Protein AF-A0A7C7GTH9-F1 (afdb_monomer)

Sequence (115 aa):
MKVWVMQGSYEGELFSSVHLTQKGCAMACIADIMEFLDIDDEASMLDAIQDRQVYEAPVGEKDDIAKPIEWDQEKLKEMTSEQLWKIFAEWSEISWDRMADRSYNLDANPVEIQA

pLDDT: mean 87.48, std 15.06, range [47.72, 98.12]

Structure (mmCIF, N/CA/C/O backbone):
data_AF-A0A7C7GTH9-F1
#
_entry.id   AF-A0A7C7GTH9-F1
#
loop_
_atom_site.group_PDB
_atom_site.id
_atom_site.type_symbol
_atom_site.label_atom_id
_atom_site.label_alt_id
_atom_site.label_comp_id
_atom_site.label_asym_id
_atom_site.label_entity_id
_atom_site.label_seq_id
_atom_site.pdbx_PDB_ins_code
_atom_site.Cartn_x
_atom_site.Cartn_y
_atom_site.Cartn_z
_atom_site.occupancy
_atom_site.B_iso_or_equiv
_atom_site.auth_seq_id
_atom_site.auth_comp_id
_atom_site.auth_asym_id
_atom_site.auth_atom_id
_atom_site.pdbx_PDB_model_num
ATOM 1 N N . MET A 1 1 ? -18.501 -0.563 17.133 1.00 86.50 1 MET A N 1
ATOM 2 C CA . MET A 1 1 ? -17.148 0.044 17.005 1.00 86.50 1 MET A CA 1
ATOM 3 C C . MET A 1 1 ? -16.795 0.113 15.526 1.00 86.50 1 MET A C 1
ATOM 5 O O . MET A 1 1 ? -17.097 -0.849 14.836 1.00 86.50 1 MET A O 1
ATOM 9 N N . LYS A 1 2 ? -16.189 1.203 15.034 1.00 91.25 2 LYS A N 1
ATOM 10 C CA . LYS A 1 2 ? -15.713 1.286 13.642 1.00 91.25 2 LYS A CA 1
ATOM 11 C C . LYS A 1 2 ? -14.267 0.801 13.559 1.00 91.25 2 LYS A C 1
ATOM 13 O O . LYS A 1 2 ? -13.416 1.345 14.258 1.00 91.25 2 LYS A O 1
ATOM 18 N N . VAL A 1 3 ? -14.009 -0.175 12.700 1.00 95.38 3 VAL A N 1
ATOM 19 C CA . VAL A 1 3 ? -12.664 -0.626 12.319 1.00 95.38 3 VAL A CA 1
ATOM 20 C C . VAL A 1 3 ? -12.488 -0.475 10.813 1.00 95.38 3 VAL A C 1
ATOM 22 O O . VAL A 1 3 ? -13.451 -0.214 10.094 1.00 95.38 3 VAL A O 1
ATOM 25 N N . TRP A 1 4 ? -11.260 -0.618 10.340 1.00 97.50 4 TRP A N 1
ATOM 26 C CA . TRP A 1 4 ? -10.945 -0.661 8.921 1.00 97.50 4 TRP A CA 1
ATOM 27 C C . TRP A 1 4 ? -10.387 -2.031 8.586 1.00 97.50 4 TRP A C 1
ATOM 29 O O . TRP A 1 4 ? -9.516 -2.529 9.293 1.00 97.50 4 TRP A O 1
ATOM 39 N N . VAL A 1 5 ? -10.922 -2.649 7.545 1.00 97.00 5 VAL A N 1
ATOM 40 C CA . VAL A 1 5 ? -10.508 -3.974 7.097 1.00 97.00 5 VAL A CA 1
ATOM 41 C C . VAL A 1 5 ? -9.840 -3.807 5.751 1.00 97.00 5 VAL A C 1
ATOM 43 O O . VAL A 1 5 ? -10.465 -3.303 4.824 1.00 97.00 5 VAL A O 1
ATOM 46 N N . MET A 1 6 ? -8.585 -4.226 5.675 1.00 97.56 6 MET A N 1
ATOM 47 C CA . MET A 1 6 ? -7.862 -4.445 4.432 1.00 97.56 6 MET A CA 1
ATOM 48 C C . MET A 1 6 ? -8.000 -5.927 4.094 1.00 97.56 6 MET A C 1
ATOM 50 O O . MET A 1 6 ? -7.866 -6.787 4.969 1.00 97.56 6 MET A O 1
ATOM 54 N N . GLN A 1 7 ? -8.316 -6.231 2.849 1.00 96.94 7 GLN A N 1
ATOM 55 C CA . GLN A 1 7 ? -8.489 -7.586 2.353 1.00 96.94 7 GLN A CA 1
ATOM 56 C C . GLN A 1 7 ? -7.952 -7.671 0.935 1.00 96.94 7 GLN A C 1
ATOM 58 O O . GLN A 1 7 ? -7.985 -6.694 0.190 1.00 96.94 7 GLN A O 1
ATOM 63 N N . GLY A 1 8 ? -7.488 -8.846 0.555 1.00 95.81 8 GLY A N 1
ATOM 64 C CA . GLY A 1 8 ? -6.955 -9.033 -0.774 1.00 95.81 8 GLY A CA 1
ATOM 65 C C . GLY A 1 8 ? -6.714 -10.487 -1.106 1.00 95.81 8 GLY A C 1
ATOM 66 O O . GLY A 1 8 ? -7.026 -11.397 -0.329 1.00 95.81 8 GLY A O 1
ATOM 67 N N . SER A 1 9 ? -6.175 -10.684 -2.298 1.00 96.25 9 SER A N 1
ATOM 68 C CA . SER A 1 9 ? -5.746 -11.983 -2.786 1.00 96.25 9 SER A CA 1
ATOM 69 C C . SER A 1 9 ? -4.440 -11.849 -3.545 1.00 96.25 9 SER A C 1
ATOM 71 O O . SER A 1 9 ? -4.315 -10.910 -4.326 1.00 96.25 9 SER A O 1
ATOM 73 N N . TYR A 1 10 ? -3.538 -12.815 -3.414 1.00 95.06 10 TYR A N 1
ATOM 74 C CA . TYR A 1 10 ? -2.378 -12.949 -4.291 1.00 95.06 10 TYR A CA 1
ATOM 75 C C . TYR A 1 10 ? -2.219 -14.407 -4.716 1.00 95.06 10 TYR A C 1
ATOM 77 O O . TYR A 1 10 ? -2.260 -15.296 -3.872 1.00 95.06 10 TYR A O 1
ATOM 85 N N . GLU A 1 11 ? -2.137 -14.665 -6.024 1.00 91.62 11 GLU A N 1
ATOM 86 C CA . GLU A 1 11 ? -2.037 -16.024 -6.593 1.00 91.62 11 GLU A CA 1
ATOM 87 C C . GLU A 1 11 ? -3.101 -17.021 -6.066 1.00 91.62 11 GLU A C 1
ATOM 89 O O . GLU A 1 11 ? -2.893 -18.232 -6.007 1.00 91.62 11 GLU A O 1
ATOM 94 N N . GLY A 1 12 ? -4.284 -16.513 -5.700 1.00 88.69 12 GLY A N 1
ATOM 95 C CA . GLY A 1 12 ? -5.390 -17.307 -5.153 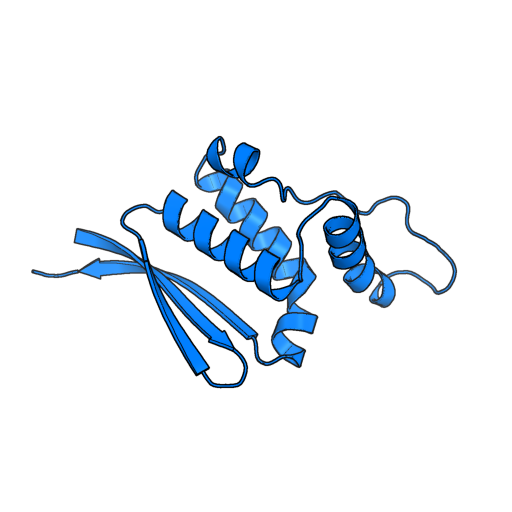1.00 88.69 12 GLY A CA 1
ATOM 96 C C . GLY A 1 12 ? -5.366 -17.502 -3.632 1.00 88.69 12 GLY A C 1
ATOM 97 O O . GLY A 1 12 ? -6.331 -18.039 -3.084 1.00 88.69 12 GLY A O 1
ATOM 98 N N . GLU A 1 13 ? -4.332 -17.032 -2.935 1.00 94.56 13 GLU A N 1
ATOM 99 C CA . GLU A 1 13 ? -4.296 -16.986 -1.474 1.00 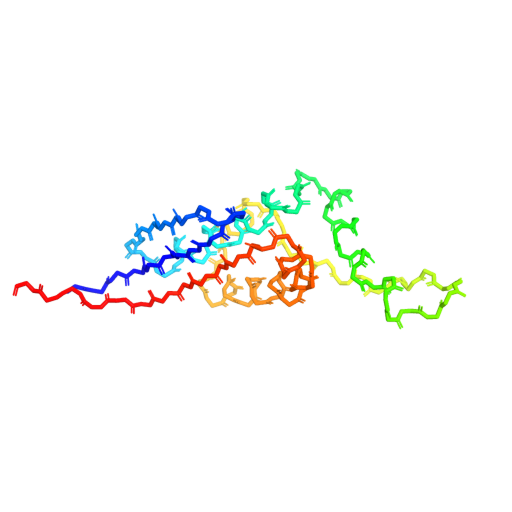94.56 13 GLU A CA 1
ATOM 100 C C . GLU A 1 13 ? -4.973 -15.715 -0.961 1.00 94.56 13 GLU A C 1
ATOM 102 O O . GLU A 1 13 ? -4.646 -14.607 -1.380 1.00 94.56 13 GLU A O 1
ATOM 107 N N . LEU A 1 14 ? -5.942 -15.877 -0.058 1.00 96.12 14 LEU A N 1
ATOM 108 C CA . LEU A 1 14 ? -6.666 -14.765 0.555 1.00 96.12 14 LEU A CA 1
ATOM 109 C C . LEU A 1 14 ? -5.932 -14.265 1.798 1.00 96.12 14 LEU A C 1
ATOM 111 O O . LEU A 1 14 ? -5.525 -15.062 2.645 1.00 96.12 14 LEU A O 1
ATOM 115 N N . PHE A 1 15 ? -5.879 -12.947 1.964 1.00 95.50 15 PHE A N 1
ATOM 116 C CA . PHE A 1 15 ? -5.372 -12.309 3.174 1.00 95.50 15 PHE A CA 1
ATOM 117 C C . PHE A 1 15 ? -6.318 -11.214 3.666 1.00 95.50 15 PHE A C 1
ATOM 119 O O . PHE A 1 15 ? -7.113 -10.644 2.917 1.00 95.50 15 PHE A O 1
ATOM 126 N N . SER A 1 16 ? -6.243 -10.922 4.963 1.00 96.38 16 SER A N 1
ATOM 127 C CA . SER A 1 16 ? -6.968 -9.809 5.567 1.00 96.38 16 SER A CA 1
ATOM 128 C C . SER A 1 16 ? -6.263 -9.311 6.823 1.00 96.38 16 SER A C 1
ATOM 130 O O . SER A 1 16 ? -5.679 -10.091 7.576 1.00 96.38 16 SER A O 1
ATOM 132 N N . SER A 1 17 ? -6.341 -8.005 7.064 1.00 96.56 17 SER A N 1
ATOM 133 C CA . SER A 1 17 ? -5.874 -7.358 8.286 1.00 96.56 17 SER A CA 1
ATOM 134 C C . SER A 1 17 ? -6.891 -6.331 8.790 1.00 96.56 17 SER A C 1
ATOM 136 O O . SER A 1 17 ? -7.651 -5.732 8.025 1.00 96.56 17 SER A O 1
ATOM 138 N N . VAL A 1 18 ? -6.924 -6.140 10.113 1.00 96.88 18 VAL A N 1
ATOM 139 C CA . VAL A 1 18 ? -7.848 -5.219 10.787 1.00 96.88 18 VAL A CA 1
ATOM 140 C C . VAL A 1 18 ? -7.060 -4.089 11.431 1.00 96.88 18 VAL A C 1
ATOM 142 O O . VAL A 1 18 ? -6.165 -4.311 12.244 1.00 96.88 18 VAL A O 1
ATOM 145 N N . HIS A 1 19 ? -7.455 -2.863 11.112 1.00 96.81 19 HIS A N 1
ATOM 146 C CA . HIS A 1 19 ? -6.815 -1.632 11.544 1.00 96.81 19 HIS A CA 1
ATOM 147 C C . HIS A 1 19 ? -7.777 -0.804 12.391 1.00 96.81 19 HIS A C 1
ATOM 149 O O . HIS A 1 19 ? -8.922 -0.543 12.015 1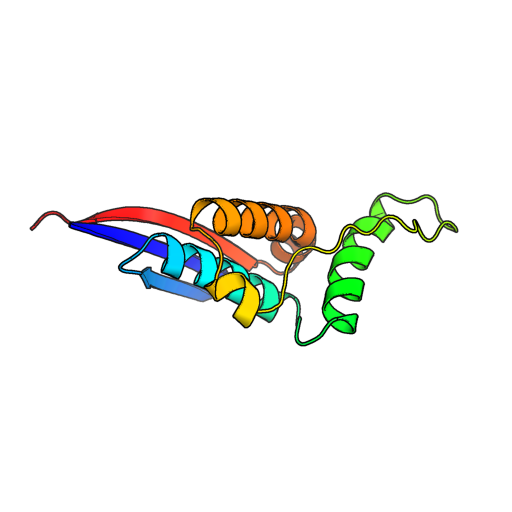.00 96.81 19 HIS A O 1
ATOM 155 N N . LEU A 1 20 ? -7.299 -0.330 13.542 1.00 95.88 20 LEU A N 1
ATOM 156 C CA . LEU A 1 20 ? -8.096 0.505 14.450 1.00 95.88 20 LEU A CA 1
ATOM 157 C C . LEU A 1 20 ? -8.273 1.943 13.945 1.00 95.88 20 LEU A C 1
ATOM 159 O O . LEU A 1 20 ? -9.120 2.678 14.448 1.00 95.88 20 LEU A O 1
ATOM 163 N N . THR A 1 21 ? -7.473 2.368 12.965 1.00 96.06 21 THR A N 1
ATOM 164 C CA . THR A 1 21 ? -7.510 3.729 12.425 1.00 96.06 21 THR A CA 1
ATOM 165 C C . THR A 1 21 ? -7.534 3.713 10.903 1.00 96.06 21 THR A C 1
ATOM 167 O O 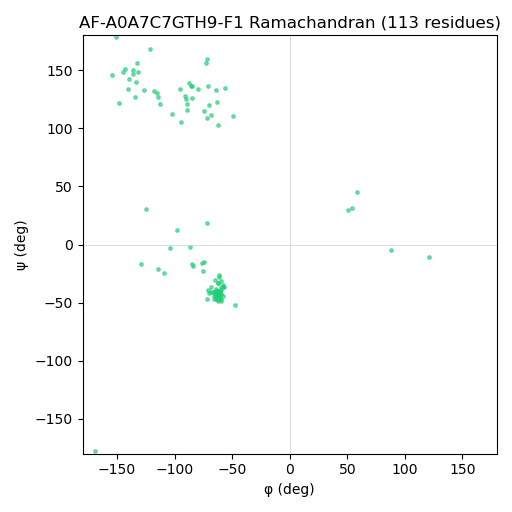. THR A 1 21 ? -6.929 2.850 10.269 1.00 96.06 21 THR A O 1
ATOM 170 N N . GLN A 1 22 ? -8.194 4.715 10.317 1.00 96.25 22 GLN A N 1
ATOM 171 C CA . GLN A 1 22 ? -8.220 4.912 8.866 1.00 96.25 22 GLN A CA 1
ATOM 172 C C . GLN A 1 22 ? -6.810 5.120 8.299 1.00 96.25 22 GLN A C 1
ATOM 174 O O . GLN A 1 22 ? -6.480 4.595 7.241 1.00 96.25 22 GLN A O 1
ATOM 179 N N . LYS A 1 23 ? -5.977 5.865 9.034 1.00 96.88 23 LYS A N 1
ATOM 180 C CA . LYS A 1 23 ? -4.583 6.125 8.679 1.00 96.88 23 LYS A CA 1
ATOM 181 C C . LYS A 1 23 ? -3.754 4.841 8.652 1.00 96.88 23 LYS A C 1
ATOM 183 O O . LYS A 1 23 ? -3.044 4.621 7.681 1.00 96.88 23 LYS A O 1
ATOM 188 N N . GLY A 1 24 ? -3.874 3.995 9.678 1.00 96.75 24 GLY A N 1
ATOM 189 C CA . GLY A 1 24 ? -3.172 2.709 9.723 1.00 96.75 24 GLY A CA 1
ATOM 190 C C . GLY A 1 24 ? -3.556 1.802 8.554 1.00 96.75 24 GLY A C 1
ATOM 191 O O . GLY A 1 24 ? -2.677 1.247 7.909 1.00 96.75 24 GLY A O 1
ATOM 192 N N . CYS A 1 25 ? -4.849 1.751 8.217 1.00 97.88 25 CYS A N 1
ATOM 193 C CA . CYS A 1 25 ? -5.325 0.995 7.060 1.00 97.88 25 CYS A CA 1
ATOM 194 C C . CYS A 1 25 ? -4.742 1.518 5.742 1.00 97.88 25 CYS A C 1
ATOM 196 O O . CYS A 1 25 ? -4.232 0.730 4.958 1.00 97.88 25 CYS A O 1
ATOM 198 N N . ALA A 1 26 ? -4.781 2.836 5.511 1.00 98.00 26 ALA A N 1
ATOM 199 C CA . ALA A 1 26 ? -4.241 3.431 4.288 1.00 98.00 26 ALA A CA 1
ATOM 200 C C . ALA A 1 26 ? -2.735 3.164 4.141 1.00 98.00 26 ALA A C 1
ATOM 202 O O . ALA A 1 26 ? -2.281 2.802 3.063 1.00 98.00 26 ALA A O 1
ATOM 203 N N . MET A 1 27 ? -1.971 3.288 5.232 1.00 97.44 27 MET A N 1
ATOM 204 C CA . MET A 1 27 ? -0.541 2.969 5.230 1.00 97.44 27 MET A CA 1
ATOM 205 C C . MET A 1 27 ? -0.274 1.502 4.900 1.00 97.44 27 MET A C 1
ATOM 207 O O . MET A 1 27 ? 0.605 1.225 4.095 1.00 97.44 27 MET A O 1
ATOM 211 N N . ALA A 1 28 ? -1.034 0.579 5.497 1.00 97.25 28 ALA A N 1
ATOM 212 C CA . ALA A 1 28 ? -0.894 -0.842 5.205 1.00 97.25 28 ALA A CA 1
ATOM 213 C C . ALA A 1 28 ? -1.191 -1.142 3.732 1.00 97.25 28 ALA A C 1
ATOM 215 O O . ALA A 1 28 ? -0.444 -1.881 3.111 1.00 97.25 28 ALA A O 1
ATOM 216 N N . CYS A 1 29 ? -2.211 -0.499 3.156 1.00 97.88 29 CYS A N 1
ATOM 217 C CA . CYS A 1 29 ? -2.528 -0.667 1.741 1.00 97.88 29 CYS A CA 1
ATOM 218 C C . CYS A 1 29 ? -1.399 -0.164 0.831 1.00 97.88 29 CYS A C 1
ATOM 220 O O . CYS A 1 29 ? -1.037 -0.837 -0.122 1.00 97.88 29 CYS A O 1
ATOM 222 N N . ILE A 1 30 ? -0.822 1.006 1.130 1.00 97.44 30 ILE A N 1
ATOM 223 C CA . ILE A 1 30 ? 0.303 1.556 0.359 1.00 97.44 30 ILE A CA 1
ATOM 224 C C . ILE A 1 30 ? 1.530 0.640 0.460 1.00 97.44 30 ILE A C 1
ATOM 226 O O . ILE A 1 30 ? 2.168 0.368 -0.552 1.00 97.44 30 ILE A O 1
ATOM 230 N N . ALA A 1 31 ? 1.845 0.160 1.665 1.00 96.44 31 ALA A N 1
ATOM 231 C CA . ALA A 1 31 ? 2.976 -0.733 1.894 1.00 96.44 31 ALA A CA 1
ATOM 232 C C . ALA A 1 31 ? 2.828 -2.062 1.136 1.00 96.44 31 ALA A C 1
ATOM 234 O O . ALA A 1 31 ? 3.793 -2.507 0.530 1.00 96.44 31 ALA A O 1
ATOM 235 N N . ASP A 1 32 ? 1.626 -2.644 1.106 1.00 96.44 32 ASP A N 1
ATOM 236 C CA . ASP A 1 32 ? 1.357 -3.900 0.389 1.00 96.44 32 ASP A CA 1
ATOM 237 C C . ASP A 1 32 ? 1.565 -3.742 -1.127 1.00 96.44 32 ASP A C 1
ATOM 239 O O . ASP A 1 32 ? 2.170 -4.596 -1.768 1.00 96.44 32 ASP A O 1
ATOM 243 N N . ILE A 1 33 ? 1.144 -2.603 -1.700 1.00 95.62 33 ILE A N 1
ATOM 244 C CA . ILE A 1 33 ? 1.414 -2.290 -3.111 1.00 95.62 33 ILE A CA 1
ATOM 245 C C . ILE A 1 33 ? 2.919 -2.133 -3.363 1.00 95.62 33 ILE A C 1
ATOM 247 O O . ILE A 1 33 ? 3.423 -2.633 -4.365 1.00 95.62 33 ILE A O 1
ATOM 251 N N . MET A 1 34 ? 3.643 -1.440 -2.480 1.00 95.31 34 MET A N 1
ATOM 252 C CA . MET A 1 34 ? 5.093 -1.261 -2.624 1.00 95.31 34 MET A CA 1
ATOM 253 C C . MET A 1 34 ? 5.842 -2.587 -2.544 1.00 95.31 34 MET A C 1
ATOM 255 O O . MET A 1 34 ? 6.735 -2.813 -3.352 1.00 95.31 34 MET A O 1
ATOM 259 N N . GLU A 1 35 ? 5.441 -3.472 -1.632 1.00 94.88 35 GLU A N 1
ATOM 260 C CA . GLU A 1 35 ? 5.990 -4.823 -1.523 1.00 94.88 35 GLU A CA 1
ATOM 261 C C . GLU A 1 35 ? 5.696 -5.642 -2.787 1.00 94.88 35 GLU A C 1
ATOM 263 O O . GLU A 1 35 ? 6.599 -6.260 -3.346 1.00 94.88 35 GLU A O 1
ATOM 268 N N . PHE A 1 36 ? 4.466 -5.585 -3.309 1.00 94.62 36 PHE A N 1
ATOM 269 C CA . PHE A 1 36 ? 4.107 -6.247 -4.568 1.00 94.62 36 PHE A CA 1
ATOM 270 C C . PHE A 1 36 ? 4.940 -5.750 -5.764 1.00 94.62 36 PHE A C 1
ATOM 272 O O . PHE A 1 36 ? 5.277 -6.531 -6.659 1.00 94.62 36 PHE A O 1
ATOM 279 N N . LEU A 1 37 ? 5.255 -4.453 -5.795 1.00 93.19 37 LEU A N 1
ATOM 280 C CA . LEU A 1 37 ? 6.041 -3.817 -6.852 1.00 93.19 37 LEU A CA 1
ATOM 281 C C . LEU A 1 37 ? 7.560 -3.883 -6.624 1.00 93.19 37 LEU A C 1
ATOM 283 O O . LEU A 1 37 ? 8.286 -3.429 -7.506 1.00 93.19 37 LEU A O 1
ATOM 287 N N . ASP A 1 38 ? 8.021 -4.445 -5.502 1.00 93.88 38 ASP A N 1
ATOM 288 C CA . ASP A 1 38 ? 9.438 -4.524 -5.113 1.00 93.88 38 ASP A CA 1
ATOM 289 C C . ASP A 1 38 ? 10.104 -3.132 -5.000 1.00 93.88 38 ASP A C 1
ATOM 291 O O . ASP A 1 38 ? 11.184 -2.879 -5.535 1.00 93.88 38 ASP A O 1
ATOM 295 N N . ILE A 1 39 ? 9.412 -2.183 -4.352 1.00 94.12 39 ILE A N 1
ATOM 296 C CA . ILE A 1 39 ? 9.873 -0.796 -4.174 1.00 94.12 39 ILE A CA 1
ATOM 297 C C . ILE A 1 39 ? 10.589 -0.637 -2.832 1.00 94.12 39 ILE A C 1
ATOM 299 O O . ILE A 1 39 ? 9.950 -0.503 -1.788 1.00 94.12 39 ILE A O 1
ATOM 303 N N . ASP A 1 40 ? 11.915 -0.543 -2.893 1.00 91.75 40 ASP A N 1
ATOM 304 C CA . ASP A 1 40 ? 12.794 -0.370 -1.728 1.00 91.75 40 ASP A CA 1
ATOM 305 C C . ASP A 1 40 ? 13.531 0.979 -1.714 1.00 91.75 40 ASP A C 1
ATOM 307 O O . ASP A 1 40 ? 14.013 1.437 -0.673 1.00 91.75 40 ASP A O 1
ATOM 311 N N . ASP A 1 41 ? 13.655 1.620 -2.873 1.00 91.62 41 ASP A N 1
ATOM 312 C CA . ASP A 1 41 ? 14.435 2.835 -3.065 1.00 91.62 41 ASP A CA 1
ATOM 313 C C . ASP A 1 41 ? 13.881 3.724 -4.192 1.00 91.62 41 ASP A C 1
ATOM 315 O O . ASP A 1 41 ? 12.896 3.418 -4.865 1.00 91.62 41 ASP A O 1
ATOM 319 N N . GLU A 1 42 ? 14.530 4.867 -4.412 1.00 89.94 42 GLU A N 1
ATOM 320 C CA . GLU A 1 42 ? 14.124 5.805 -5.460 1.00 89.94 42 GLU A CA 1
ATOM 321 C C . GLU A 1 42 ? 14.227 5.186 -6.863 1.00 89.94 42 GLU A C 1
ATOM 323 O O . GLU A 1 42 ? 13.420 5.506 -7.732 1.00 89.94 42 GLU A O 1
ATOM 328 N N . ALA A 1 43 ? 15.194 4.294 -7.097 1.00 89.62 43 ALA A N 1
ATOM 329 C CA . ALA A 1 43 ? 15.411 3.695 -8.409 1.00 89.62 43 ALA A CA 1
ATOM 330 C C . ALA A 1 43 ? 14.305 2.688 -8.760 1.00 89.62 43 ALA A C 1
ATOM 332 O O . ALA A 1 43 ? 13.746 2.759 -9.853 1.00 89.62 43 ALA A O 1
ATOM 333 N N . SER A 1 44 ? 13.962 1.801 -7.826 1.00 91.12 44 SER A N 1
ATOM 334 C CA . SER A 1 44 ? 12.850 0.846 -7.940 1.00 91.12 44 SER A CA 1
ATOM 335 C C . SER A 1 44 ? 11.495 1.552 -8.028 1.00 91.12 44 SER A C 1
ATOM 337 O O . SER A 1 44 ? 10.662 1.178 -8.852 1.00 91.12 44 SER A O 1
ATOM 339 N N . MET A 1 45 ? 11.294 2.645 -7.281 1.00 90.69 45 MET A N 1
ATOM 340 C CA . MET A 1 45 ? 10.107 3.494 -7.428 1.00 90.69 45 MET A CA 1
ATOM 341 C C . MET A 1 45 ? 9.994 4.081 -8.841 1.00 90.69 45 MET A C 1
ATOM 343 O O . MET A 1 45 ? 8.931 4.003 -9.461 1.00 90.69 45 MET A O 1
ATOM 347 N N . LEU A 1 46 ? 11.079 4.658 -9.368 1.00 87.81 46 LEU A N 1
ATOM 348 C CA . LEU A 1 46 ? 11.080 5.237 -10.712 1.00 87.81 46 LEU A CA 1
ATOM 349 C C . LEU A 1 46 ? 10.827 4.175 -11.786 1.00 87.81 46 LEU A C 1
ATOM 351 O O . LEU A 1 46 ? 10.084 4.450 -12.726 1.00 87.81 46 LEU A O 1
ATOM 355 N N . ASP A 1 47 ? 11.400 2.980 -11.637 1.00 86.06 47 ASP A N 1
ATOM 356 C CA . ASP A 1 47 ? 11.157 1.846 -12.535 1.00 86.06 47 ASP A CA 1
ATOM 357 C C . ASP A 1 47 ? 9.678 1.427 -12.522 1.00 86.06 47 ASP A C 1
ATOM 359 O O . ASP A 1 47 ? 9.054 1.309 -13.579 1.00 86.06 47 ASP A O 1
ATOM 363 N N . ALA A 1 48 ? 9.073 1.319 -11.334 1.00 87.19 48 ALA A N 1
ATOM 364 C CA . ALA A 1 48 ? 7.660 0.985 -11.179 1.00 87.19 48 ALA A CA 1
ATOM 365 C C . ALA A 1 48 ? 6.724 2.016 -11.838 1.00 87.19 48 ALA A C 1
ATOM 367 O O . ALA A 1 48 ? 5.736 1.633 -12.467 1.00 87.19 48 ALA A O 1
ATOM 368 N N . ILE A 1 49 ? 7.032 3.315 -11.736 1.00 84.38 49 ILE A N 1
ATOM 369 C CA . ILE A 1 49 ? 6.254 4.373 -12.405 1.00 84.38 49 ILE A CA 1
ATOM 370 C C . ILE A 1 49 ? 6.460 4.335 -13.926 1.00 84.38 49 ILE A C 1
ATOM 372 O O . ILE A 1 49 ? 5.503 4.504 -14.686 1.00 84.38 49 ILE A O 1
ATOM 376 N N . GLN A 1 50 ? 7.697 4.119 -14.382 1.00 77.62 50 GLN A N 1
ATOM 377 C CA . GLN A 1 50 ? 8.035 4.120 -15.805 1.00 77.62 50 GLN A CA 1
ATOM 378 C C . GLN A 1 50 ? 7.430 2.935 -16.554 1.00 77.62 50 GLN A C 1
ATOM 380 O O . GLN A 1 50 ? 6.989 3.118 -17.687 1.00 77.62 50 GLN A O 1
ATOM 385 N N . ASP A 1 51 ? 7.349 1.753 -15.940 1.00 71.50 51 ASP A N 1
ATOM 386 C CA . ASP A 1 51 ? 6.789 0.566 -16.594 1.00 71.50 51 ASP A CA 1
ATOM 387 C C . ASP A 1 51 ? 5.342 0.766 -17.070 1.00 71.50 51 ASP A C 1
ATOM 389 O O . ASP A 1 51 ? 4.977 0.314 -18.155 1.00 71.50 51 ASP A O 1
ATOM 393 N N . ARG A 1 52 ? 4.535 1.538 -16.328 1.00 64.38 52 ARG A N 1
ATOM 394 C CA . ARG A 1 52 ? 3.183 1.922 -16.762 1.00 64.38 52 ARG A CA 1
ATOM 395 C C . ARG A 1 52 ? 3.206 2.815 -18.008 1.00 64.38 52 ARG A C 1
ATOM 397 O O . ARG A 1 52 ? 2.384 2.669 -18.908 1.00 64.38 52 ARG A O 1
ATOM 404 N N . GLN A 1 53 ? 4.152 3.751 -18.071 1.00 54.06 53 GLN A N 1
ATOM 405 C CA . GLN A 1 53 ? 4.219 4.757 -19.135 1.00 54.06 53 GLN A CA 1
ATOM 406 C C . GLN A 1 53 ? 4.753 4.207 -20.465 1.00 54.06 53 GLN A C 1
ATOM 408 O O . GLN A 1 53 ? 4.522 4.822 -21.506 1.00 54.06 53 GLN A O 1
ATOM 413 N N . VAL A 1 54 ? 5.386 3.025 -20.473 1.00 50.91 54 VAL A N 1
ATOM 414 C CA . VAL A 1 54 ? 5.800 2.332 -21.711 1.00 50.91 54 VAL A CA 1
ATOM 415 C C . VAL A 1 54 ? 4.597 1.978 -22.599 1.00 50.91 54 VAL A C 1
ATOM 417 O O . VAL A 1 54 ? 4.742 1.903 -23.819 1.00 50.91 54 VAL A O 1
ATOM 420 N N . TYR A 1 55 ? 3.403 1.812 -22.021 1.00 49.44 55 TYR A N 1
ATOM 421 C CA . TYR A 1 55 ? 2.184 1.520 -22.780 1.00 49.44 55 TYR A CA 1
ATOM 422 C C . TYR A 1 55 ? 1.472 2.767 -23.333 1.00 49.44 55 TYR A C 1
ATOM 424 O O . TYR A 1 55 ? 0.663 2.632 -24.253 1.00 49.44 55 TYR A O 1
ATOM 432 N N . GLU A 1 56 ? 1.781 3.972 -22.836 1.00 50.06 56 GLU A N 1
ATOM 433 C CA . GLU A 1 56 ? 1.124 5.225 -23.251 1.00 50.06 56 GLU A CA 1
ATOM 434 C C . GLU A 1 56 ? 2.026 6.160 -24.080 1.00 50.06 56 GLU A C 1
ATOM 436 O O . GLU A 1 56 ? 1.515 6.941 -24.888 1.00 50.06 56 GLU A O 1
ATOM 441 N N . ALA A 1 57 ? 3.354 6.072 -23.946 1.00 49.31 57 ALA A N 1
ATOM 442 C CA . ALA A 1 57 ? 4.289 6.905 -24.699 1.00 49.31 57 ALA A CA 1
ATOM 443 C C . ALA A 1 57 ? 4.614 6.312 -26.092 1.00 49.31 57 ALA A C 1
ATOM 445 O O . ALA A 1 57 ? 4.880 5.112 -26.218 1.00 49.31 57 ALA A O 1
ATOM 446 N N . PRO A 1 58 ? 4.654 7.124 -27.168 1.00 51.50 58 PRO A N 1
ATOM 447 C CA . PRO A 1 58 ? 5.165 6.686 -28.463 1.00 51.50 58 PRO A CA 1
ATOM 448 C C . PRO A 1 58 ? 6.598 6.149 -28.340 1.00 51.50 58 PRO A C 1
ATOM 450 O O . PRO A 1 58 ? 7.461 6.775 -27.723 1.00 51.50 58 PRO A O 1
ATOM 453 N N . VAL A 1 59 ? 6.868 5.002 -28.972 1.00 49.09 59 VAL A N 1
ATOM 454 C CA . VAL A 1 59 ? 8.191 4.354 -28.984 1.00 49.09 59 VAL A CA 1
ATOM 455 C C . VAL A 1 59 ? 9.282 5.365 -29.365 1.00 49.09 59 VAL A C 1
ATOM 457 O O . VAL A 1 59 ? 9.368 5.778 -30.521 1.00 49.09 59 VAL A O 1
ATOM 460 N N . GLY A 1 60 ? 10.136 5.728 -28.404 1.00 51.19 60 GLY A N 1
ATOM 461 C CA . GLY A 1 60 ? 11.296 6.602 -28.618 1.00 51.19 60 GLY A CA 1
ATOM 462 C C . GLY A 1 60 ? 11.328 7.886 -27.785 1.00 51.19 60 GLY A C 1
ATOM 463 O O . GLY A 1 60 ? 12.385 8.513 -27.733 1.00 51.19 60 GLY A O 1
ATOM 464 N N . GLU A 1 61 ? 10.245 8.251 -27.098 1.00 49.44 61 GLU A N 1
ATOM 465 C CA . GLU A 1 61 ? 10.246 9.352 -26.128 1.00 49.44 61 GLU A CA 1
ATOM 466 C C . GLU A 1 61 ? 10.293 8.785 -24.703 1.00 49.44 61 GLU A C 1
ATOM 468 O O . GLU A 1 61 ? 9.357 8.137 -24.242 1.00 49.44 61 GLU A O 1
ATOM 473 N N . LYS A 1 62 ? 11.413 9.001 -23.997 1.00 48.88 62 LYS A N 1
ATOM 474 C CA . LYS A 1 62 ? 11.390 8.976 -22.532 1.00 48.88 62 LYS A CA 1
ATOM 475 C C . LYS A 1 62 ? 10.653 10.238 -22.119 1.00 48.88 62 LYS A C 1
ATOM 477 O O . LYS A 1 62 ? 11.169 11.329 -22.338 1.00 48.88 62 LYS A O 1
ATOM 482 N N . ASP A 1 63 ? 9.443 10.085 -21.610 1.00 48.78 63 ASP A N 1
ATOM 483 C CA . ASP A 1 63 ? 8.674 11.223 -21.136 1.00 48.78 63 ASP A CA 1
ATOM 484 C C . ASP A 1 63 ? 9.270 11.682 -19.795 1.00 48.78 63 ASP A C 1
ATOM 486 O O . ASP A 1 63 ? 9.268 10.950 -18.805 1.00 48.78 63 ASP A O 1
ATOM 490 N N . ASP A 1 64 ? 9.831 12.891 -19.765 1.00 47.72 64 ASP A N 1
ATOM 491 C CA . ASP A 1 64 ? 10.514 13.488 -18.606 1.00 47.72 64 ASP A CA 1
ATOM 492 C C . ASP A 1 64 ? 9.528 13.902 -17.478 1.00 47.72 64 ASP A C 1
ATOM 494 O O . ASP A 1 64 ? 9.848 14.726 -16.618 1.00 47.72 64 ASP A O 1
ATOM 498 N N . ILE A 1 65 ? 8.299 13.365 -17.481 1.00 50.50 65 ILE A N 1
ATOM 499 C CA . ILE A 1 65 ? 7.163 13.790 -16.644 1.00 50.50 65 ILE A CA 1
ATOM 500 C C . ILE A 1 65 ? 6.581 12.613 -15.836 1.00 50.50 65 ILE A C 1
ATOM 502 O O . ILE A 1 65 ? 5.393 12.588 -15.506 1.00 50.50 65 ILE A O 1
ATOM 506 N N . ALA A 1 66 ? 7.398 11.626 -15.464 1.00 58.25 66 ALA A N 1
ATOM 507 C CA . ALA A 1 66 ? 7.030 10.701 -14.394 1.00 58.25 66 ALA A CA 1
ATOM 508 C C . ALA A 1 66 ? 6.870 11.513 -13.095 1.00 58.25 66 ALA A C 1
ATOM 510 O O . ALA A 1 66 ? 7.852 11.954 -12.494 1.00 58.25 66 ALA A O 1
ATOM 511 N N . LYS A 1 67 ? 5.626 11.791 -12.683 1.00 66.69 67 LYS A N 1
ATOM 512 C CA . LYS A 1 67 ? 5.381 12.463 -11.403 1.00 66.69 67 LYS A CA 1
ATOM 513 C C . LYS A 1 67 ? 5.731 11.481 -10.287 1.00 66.69 67 LYS A C 1
ATOM 515 O O . LYS A 1 67 ? 5.102 10.427 -10.236 1.00 66.69 67 LYS A O 1
ATOM 520 N N . PRO A 1 68 ? 6.685 11.809 -9.400 1.00 79.75 68 PRO A N 1
ATOM 521 C CA . PRO A 1 68 ? 7.010 10.931 -8.291 1.00 79.75 68 PRO A CA 1
ATOM 522 C C . PRO A 1 68 ? 5.789 10.811 -7.379 1.00 79.75 68 PRO A C 1
ATOM 524 O O . PRO A 1 68 ? 5.269 11.819 -6.892 1.00 79.75 68 PRO A O 1
ATOM 527 N N . ILE A 1 69 ? 5.335 9.577 -7.172 1.00 90.94 69 ILE A N 1
ATOM 528 C CA . ILE A 1 69 ? 4.372 9.242 -6.126 1.00 90.94 69 ILE A CA 1
ATOM 529 C C . ILE A 1 69 ? 5.186 8.997 -4.855 1.00 90.94 69 ILE A C 1
ATOM 531 O O . ILE A 1 69 ? 6.252 8.380 -4.901 1.00 90.94 69 ILE A O 1
ATOM 535 N N . GLU A 1 70 ? 4.727 9.525 -3.721 1.00 95.12 70 GLU A N 1
ATOM 536 C CA . GLU A 1 70 ? 5.468 9.368 -2.471 1.00 95.12 70 GLU A CA 1
ATOM 537 C C . GLU A 1 70 ? 5.542 7.891 -2.061 1.00 95.12 70 GLU A C 1
ATOM 539 O O . GLU A 1 70 ? 4.537 7.171 -2.062 1.00 95.12 70 GLU A O 1
ATOM 544 N N . TRP A 1 71 ? 6.752 7.470 -1.697 1.00 94.19 71 TRP A N 1
ATOM 545 C CA . TRP A 1 71 ? 7.091 6.095 -1.337 1.00 94.19 71 TRP A CA 1
ATOM 546 C C . TRP A 1 71 ? 7.841 5.984 -0.010 1.00 94.19 71 TRP A C 1
ATOM 548 O O . TRP A 1 71 ? 7.868 4.920 0.606 1.00 94.19 71 TRP A O 1
ATOM 558 N N . ASP A 1 72 ? 8.398 7.094 0.475 1.00 94.50 72 ASP A N 1
ATOM 559 C CA . ASP A 1 72 ? 9.137 7.139 1.727 1.00 94.50 72 ASP A CA 1
ATOM 560 C C . ASP A 1 72 ? 8.189 6.918 2.915 1.00 94.50 72 ASP A C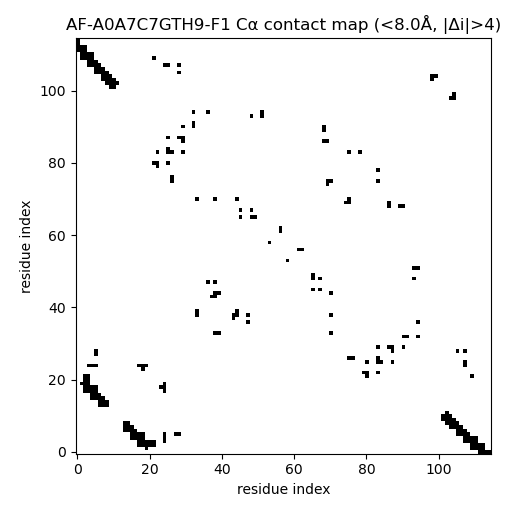 1
ATOM 562 O O . ASP A 1 72 ? 7.353 7.762 3.260 1.00 94.50 72 ASP A O 1
ATOM 566 N N . GLN A 1 73 ? 8.350 5.772 3.576 1.00 91.31 73 GLN A N 1
ATOM 567 C CA . GLN A 1 73 ? 7.530 5.360 4.713 1.00 91.31 73 GLN A CA 1
ATOM 568 C C . GLN A 1 73 ? 7.588 6.343 5.889 1.00 91.31 73 GLN A C 1
ATOM 570 O O . GLN A 1 73 ? 6.592 6.496 6.602 1.00 91.31 73 GLN A O 1
ATOM 575 N N . GLU A 1 74 ? 8.709 7.034 6.106 1.00 94.88 74 GLU A N 1
ATOM 576 C CA . GLU A 1 74 ? 8.808 8.036 7.169 1.00 94.88 74 GLU A CA 1
ATOM 577 C C . GLU A 1 74 ? 7.986 9.278 6.828 1.00 94.88 74 GLU A C 1
ATOM 579 O O . GLU A 1 74 ? 7.256 9.785 7.681 1.00 94.88 74 GLU A O 1
ATOM 584 N N . LYS A 1 75 ? 7.980 9.714 5.565 1.00 95.88 75 LYS A N 1
ATOM 585 C CA . LYS A 1 75 ? 7.114 10.824 5.142 1.00 95.88 75 LYS A CA 1
ATOM 586 C C . LYS A 1 75 ? 5.639 10.444 5.165 1.00 95.88 75 LYS A C 1
ATOM 588 O O . LYS A 1 75 ? 4.813 11.230 5.630 1.00 95.88 75 LYS A O 1
ATOM 593 N N . LEU A 1 76 ? 5.286 9.232 4.729 1.00 96.56 76 LEU A N 1
ATOM 594 C CA . LEU A 1 76 ? 3.905 8.733 4.779 1.00 96.56 76 LEU A CA 1
ATOM 595 C C . LEU A 1 76 ? 3.358 8.732 6.219 1.00 96.56 76 LEU A C 1
ATOM 597 O O . LEU A 1 76 ? 2.201 9.098 6.453 1.00 96.56 76 LEU A O 1
ATOM 601 N N . LYS A 1 77 ? 4.194 8.416 7.219 1.00 96.00 77 LYS A N 1
ATOM 602 C CA . LYS A 1 77 ? 3.814 8.502 8.641 1.00 96.00 77 LYS A CA 1
ATOM 603 C C . LYS A 1 77 ? 3.443 9.912 9.084 1.00 96.00 77 LYS A C 1
ATOM 605 O O . LYS A 1 77 ? 2.633 10.044 10.002 1.00 96.00 77 LYS A O 1
ATOM 610 N N . GLU A 1 78 ? 3.977 10.957 8.468 1.00 97.44 78 GLU A N 1
ATOM 611 C CA . GLU A 1 78 ? 3.675 12.348 8.827 1.00 97.44 78 GLU A CA 1
ATOM 612 C C . GLU A 1 78 ? 2.393 12.866 8.161 1.00 97.44 78 GLU A C 1
ATOM 614 O O . GLU A 1 78 ? 1.766 13.809 8.647 1.00 97.44 78 GLU A O 1
ATOM 619 N N . MET A 1 79 ? 1.935 12.206 7.097 1.00 97.69 79 MET A N 1
ATOM 620 C CA . MET A 1 79 ? 0.775 12.639 6.326 1.00 97.69 79 MET A CA 1
ATOM 621 C C . MET A 1 79 ? -0.560 12.424 7.045 1.00 97.69 79 MET A C 1
ATOM 623 O O . MET A 1 79 ? -0.732 11.577 7.932 1.00 97.69 79 MET A O 1
ATOM 627 N N . THR A 1 80 ? -1.555 13.209 6.641 1.00 98.00 80 THR A N 1
ATOM 628 C CA . THR A 1 80 ? -2.943 13.010 7.061 1.00 98.00 80 THR A CA 1
ATOM 629 C C . THR A 1 80 ? -3.539 11.775 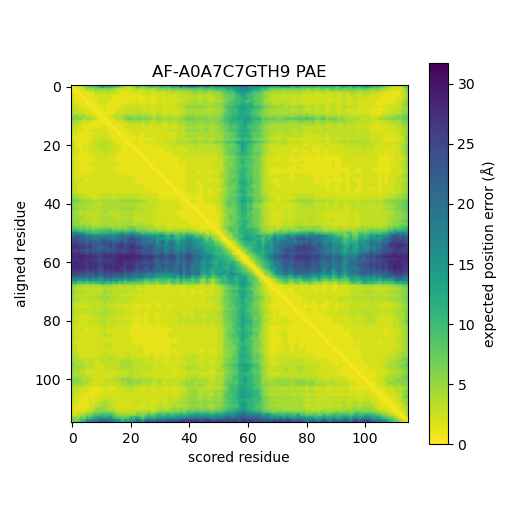6.393 1.00 98.00 80 THR A C 1
ATOM 631 O O . THR A 1 80 ? -3.103 11.337 5.330 1.00 98.00 80 THR A O 1
ATOM 634 N N . SER A 1 81 ? -4.607 11.237 6.984 1.00 96.44 81 SER A N 1
ATOM 635 C CA . SER A 1 81 ? -5.329 10.120 6.374 1.00 96.44 81 SER A CA 1
ATOM 636 C C . SER A 1 81 ? -5.833 10.435 4.962 1.00 96.44 81 SER A C 1
ATOM 638 O O . SER A 1 81 ? -5.846 9.539 4.130 1.00 96.44 81 SER A O 1
ATOM 640 N N . GLU A 1 82 ? -6.270 11.667 4.691 1.00 97.31 82 GLU A N 1
ATOM 641 C CA . GLU A 1 82 ? -6.789 12.051 3.373 1.00 97.31 82 GLU A CA 1
ATOM 642 C C . GLU A 1 82 ? -5.690 12.025 2.303 1.00 97.31 82 GLU A C 1
ATOM 644 O O . GLU A 1 82 ? -5.911 11.543 1.196 1.00 97.31 82 GLU A O 1
ATOM 649 N N . GLN A 1 83 ? -4.493 12.504 2.647 1.00 97.81 83 GLN A N 1
ATOM 650 C CA . GLN A 1 83 ? -3.329 12.454 1.760 1.00 97.81 83 GLN A CA 1
ATOM 651 C C . GLN A 1 83 ? -2.913 11.013 1.462 1.00 97.81 83 GLN A C 1
ATOM 653 O O . GLN A 1 83 ? -2.639 10.686 0.314 1.00 97.81 83 GLN A O 1
ATOM 658 N N . LEU A 1 84 ? -2.940 10.138 2.469 1.00 98.12 84 LEU A N 1
ATOM 65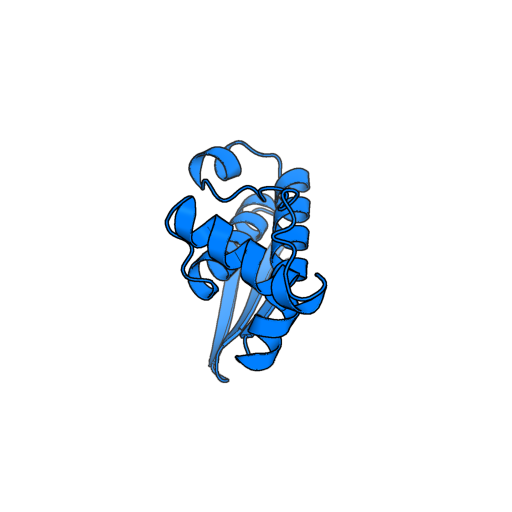9 C CA . LEU A 1 84 ? -2.599 8.729 2.281 1.00 98.12 84 LEU A CA 1
ATOM 660 C C . LEU A 1 84 ? -3.576 8.015 1.345 1.00 98.12 84 LEU A C 1
ATOM 662 O O . LEU A 1 84 ? -3.141 7.281 0.472 1.00 98.12 84 LEU A O 1
ATOM 666 N N . TRP A 1 85 ? -4.883 8.265 1.448 1.00 97.38 85 TRP A N 1
ATOM 667 C CA . TRP A 1 85 ? -5.838 7.677 0.498 1.00 97.38 85 TRP A CA 1
ATOM 668 C C . TRP A 1 85 ? -5.652 8.185 -0.935 1.00 97.38 85 TRP A C 1
ATOM 670 O O . TRP A 1 85 ? -5.903 7.433 -1.872 1.00 97.38 85 TRP A O 1
ATOM 680 N N . LYS A 1 86 ? -5.184 9.427 -1.116 1.00 96.56 86 LYS A N 1
ATOM 681 C CA . LYS A 1 86 ? -4.805 9.946 -2.440 1.00 96.56 86 LYS A CA 1
ATOM 682 C C . LYS A 1 86 ? -3.591 9.200 -2.996 1.00 96.56 86 LYS A C 1
ATOM 684 O O . LYS A 1 86 ? -3.653 8.734 -4.123 1.00 96.56 86 LYS A O 1
ATOM 689 N N . ILE A 1 87 ? -2.554 9.006 -2.182 1.00 96.31 87 ILE A N 1
ATOM 690 C CA . ILE A 1 87 ? -1.350 8.251 -2.568 1.00 96.31 87 ILE A CA 1
ATOM 691 C C . ILE A 1 87 ? -1.683 6.788 -2.864 1.00 96.31 87 ILE A C 1
ATOM 693 O O . ILE A 1 87 ? -1.228 6.241 -3.860 1.00 96.31 87 ILE A O 1
ATOM 697 N N . PHE A 1 88 ? -2.519 6.157 -2.038 1.00 96.31 88 PHE A N 1
ATOM 698 C CA . PHE A 1 88 ? -3.005 4.805 -2.295 1.00 96.31 88 PHE A CA 1
ATOM 699 C C . PHE A 1 88 ? -3.740 4.709 -3.638 1.00 96.31 88 PHE A C 1
ATOM 701 O O . PHE A 1 88 ? -3.502 3.772 -4.395 1.00 96.31 88 PHE A O 1
ATOM 708 N N . ALA A 1 89 ? -4.604 5.680 -3.952 1.00 94.56 89 ALA A N 1
ATOM 709 C CA . ALA A 1 89 ? -5.299 5.723 -5.233 1.00 94.56 89 ALA A CA 1
ATOM 710 C C . ALA A 1 89 ? -4.325 5.902 -6.408 1.00 94.56 89 ALA A C 1
ATOM 712 O O . ALA A 1 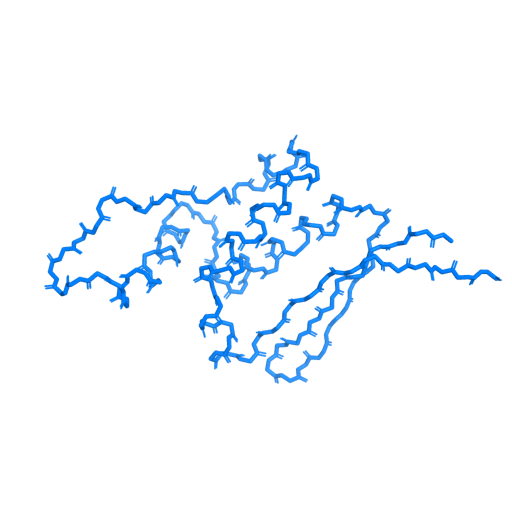89 ? -4.469 5.217 -7.412 1.00 94.56 89 ALA A O 1
ATOM 713 N N . GLU A 1 90 ? -3.315 6.766 -6.275 1.00 93.62 90 GLU A N 1
ATOM 714 C CA . GLU A 1 90 ? -2.271 6.953 -7.292 1.00 93.62 90 GLU A CA 1
ATOM 715 C C . GLU A 1 90 ? -1.478 5.661 -7.537 1.00 93.62 90 GLU A C 1
ATOM 717 O O . GLU A 1 90 ? -1.329 5.248 -8.687 1.00 93.62 90 GLU A O 1
ATOM 722 N N . TRP A 1 91 ? -1.040 4.981 -6.470 1.00 93.50 91 TRP A N 1
ATOM 723 C CA . TRP A 1 91 ? -0.358 3.687 -6.557 1.00 93.50 91 TRP A CA 1
ATOM 724 C C . TRP A 1 91 ? -1.235 2.602 -7.179 1.00 93.50 91 TRP A C 1
ATOM 726 O O . TRP A 1 91 ? -0.780 1.889 -8.072 1.00 93.50 91 TRP A O 1
ATOM 736 N N . SER A 1 92 ? -2.495 2.497 -6.756 1.00 92.62 92 SER A N 1
ATOM 737 C CA . SER A 1 92 ? -3.453 1.524 -7.303 1.00 92.62 92 SER A CA 1
ATOM 738 C C . SER A 1 92 ? -3.676 1.746 -8.798 1.00 92.62 92 SER A C 1
ATOM 740 O O . SER A 1 92 ? -3.683 0.803 -9.579 1.00 92.62 92 SER A O 1
ATOM 742 N N . GLU A 1 93 ? -3.805 3.008 -9.205 1.00 90.12 93 GLU A N 1
ATOM 743 C CA . GLU A 1 93 ? -4.019 3.393 -10.595 1.00 90.12 93 GLU A CA 1
ATOM 744 C C . GLU A 1 93 ? -2.803 3.026 -11.454 1.00 90.12 93 GLU A C 1
ATOM 746 O O . GLU A 1 93 ? -2.972 2.477 -12.539 1.00 90.12 93 GLU A O 1
ATOM 751 N N . ILE A 1 94 ? -1.570 3.263 -10.980 1.00 87.81 94 ILE A N 1
ATOM 752 C CA . ILE A 1 94 ? -0.373 2.935 -11.776 1.00 87.81 94 ILE A CA 1
ATOM 753 C C . ILE A 1 94 ? -0.028 1.455 -11.843 1.00 87.81 94 ILE A C 1
ATOM 755 O O . ILE A 1 94 ? 0.658 1.035 -12.770 1.00 87.81 94 ILE A O 1
ATOM 759 N N . SER A 1 95 ? -0.493 0.673 -10.878 1.00 89.88 95 SER A N 1
ATOM 760 C CA . SER A 1 95 ? -0.165 -0.746 -10.769 1.00 89.88 95 SER A CA 1
ATOM 761 C C . SER A 1 95 ? -1.294 -1.665 -11.218 1.00 89.88 95 SER A C 1
ATOM 763 O O . SER A 1 95 ? -1.082 -2.874 -11.275 1.00 89.88 95 SER A O 1
ATOM 765 N N . TRP A 1 96 ? -2.451 -1.107 -11.589 1.00 88.94 96 TRP A N 1
ATOM 766 C CA . TRP A 1 96 ? -3.668 -1.843 -11.928 1.00 88.94 96 TRP A CA 1
ATOM 767 C C . TRP A 1 96 ? -3.427 -3.014 -12.887 1.00 88.94 96 TRP A C 1
ATOM 769 O O . TRP A 1 96 ? -3.791 -4.147 -12.574 1.00 88.94 96 TRP A O 1
ATOM 779 N N . ASP A 1 97 ? -2.766 -2.766 -14.021 1.00 88.25 97 ASP A N 1
ATOM 780 C CA . ASP A 1 97 ? -2.530 -3.800 -15.036 1.00 88.25 97 ASP A CA 1
ATOM 781 C C . ASP A 1 97 ? -1.611 -4.912 -14.511 1.00 88.25 97 ASP A C 1
ATOM 783 O O . ASP A 1 97 ? -1.926 -6.094 -14.645 1.00 88.25 97 ASP A O 1
ATOM 787 N N . ARG A 1 98 ? -0.522 -4.556 -13.813 1.00 88.81 98 ARG A N 1
ATOM 788 C CA . ARG A 1 98 ? 0.386 -5.536 -13.189 1.00 88.81 98 ARG A CA 1
ATOM 789 C C . ARG A 1 98 ? -0.325 -6.373 -12.129 1.00 88.81 98 ARG A C 1
ATOM 791 O O . ARG A 1 98 ? -0.090 -7.578 -12.038 1.00 88.81 98 ARG A O 1
ATOM 798 N N . MET A 1 99 ? -1.166 -5.738 -11.316 1.00 92.00 99 MET A N 1
ATOM 799 C CA . MET A 1 99 ? -1.946 -6.412 -10.284 1.00 92.00 99 MET A CA 1
ATOM 800 C C . MET A 1 99 ? -2.932 -7.399 -10.906 1.00 92.00 99 MET A C 1
ATOM 802 O O . MET A 1 99 ? -2.957 -8.566 -10.515 1.00 92.00 99 MET A O 1
ATOM 806 N N . ALA A 1 100 ? -3.661 -6.974 -11.940 1.00 90.25 100 ALA A N 1
ATOM 807 C CA . ALA A 1 100 ? -4.573 -7.834 -12.685 1.00 90.25 100 ALA A CA 1
ATOM 808 C C . ALA A 1 100 ? -3.844 -9.030 -13.325 1.00 90.25 100 ALA A C 1
ATOM 810 O O . ALA A 1 100 ? -4.270 -10.175 -13.146 1.00 90.25 100 ALA A O 1
ATOM 811 N N . ASP A 1 101 ? -2.713 -8.790 -13.994 1.00 90.25 101 ASP A N 1
ATOM 812 C CA . ASP A 1 101 ? -1.909 -9.827 -14.653 1.00 90.25 101 ASP A CA 1
ATOM 813 C C . ASP A 1 101 ? -1.354 -10.865 -13.667 1.00 90.25 101 ASP A C 1
ATOM 815 O O . ASP A 1 101 ? -1.243 -12.049 -13.997 1.00 90.25 101 ASP A O 1
ATOM 819 N N . ARG A 1 102 ? -1.031 -10.447 -12.437 1.00 90.38 102 ARG A N 1
ATOM 820 C CA . ARG A 1 102 ? -0.495 -11.322 -11.379 1.00 90.38 102 ARG A CA 1
ATOM 821 C C . ARG A 1 102 ? -1.543 -11.804 -10.378 1.00 90.38 102 ARG A C 1
ATOM 823 O O . ARG A 1 102 ? -1.190 -12.363 -9.343 1.00 90.38 102 ARG A O 1
ATOM 830 N N . SER A 1 103 ? -2.831 -11.629 -10.682 1.00 93.19 103 SER A N 1
ATOM 831 C CA . SER A 1 103 ? -3.934 -12.026 -9.791 1.00 93.19 103 SER A CA 1
ATOM 832 C C . SER A 1 103 ? -3.812 -11.443 -8.374 1.00 93.19 103 SER A C 1
ATOM 834 O O . SER A 1 103 ? -4.228 -12.069 -7.396 1.00 93.19 103 SER A O 1
ATOM 836 N N . TYR A 1 104 ? -3.228 -10.251 -8.271 1.00 95.56 104 TYR A N 1
ATOM 837 C CA . TYR A 1 104 ? -3.164 -9.477 -7.048 1.00 95.56 104 TYR A CA 1
ATOM 838 C C . TYR A 1 104 ? -4.382 -8.554 -6.980 1.00 95.56 104 TYR A C 1
ATOM 840 O O . TYR A 1 104 ? -4.672 -7.816 -7.917 1.00 95.56 104 TYR A O 1
ATOM 848 N N . ASN A 1 105 ? -5.110 -8.604 -5.870 1.00 94.56 105 ASN A N 1
ATOM 849 C CA . ASN A 1 105 ? -6.233 -7.714 -5.601 1.00 94.56 105 ASN A CA 1
ATOM 850 C C . ASN A 1 105 ? -6.102 -7.180 -4.187 1.00 94.56 105 ASN A C 1
ATOM 852 O O . ASN A 1 105 ? -5.803 -7.944 -3.268 1.00 94.56 105 ASN A O 1
ATOM 856 N N . LEU A 1 106 ? -6.413 -5.903 -4.009 1.00 96.25 106 LEU A N 1
ATOM 857 C CA . LEU A 1 106 ? -6.384 -5.253 -2.715 1.00 96.25 106 LEU A CA 1
ATOM 858 C C . LEU A 1 106 ? -7.574 -4.310 -2.579 1.00 96.25 106 LEU A C 1
ATOM 860 O O . LEU A 1 106 ? -7.884 -3.532 -3.477 1.00 96.25 106 LEU A O 1
ATOM 864 N N . ASP A 1 107 ? -8.238 -4.388 -1.438 1.00 94.94 107 ASP A N 1
ATOM 865 C CA . ASP A 1 107 ? -9.414 -3.600 -1.120 1.00 94.94 107 ASP A CA 1
ATOM 866 C C . ASP A 1 107 ? -9.419 -3.255 0.370 1.00 94.94 107 ASP A C 1
ATOM 868 O O . ASP A 1 107 ? -8.920 -4.007 1.214 1.00 94.94 107 ASP A O 1
ATOM 872 N N . ALA A 1 108 ? -9.978 -2.098 0.711 1.00 96.44 108 ALA A N 1
ATOM 873 C CA . ALA A 1 108 ? -9.978 -1.621 2.080 1.00 96.44 108 ALA A CA 1
ATOM 874 C C . ALA A 1 108 ? -11.220 -0.799 2.409 1.00 96.44 108 ALA A C 1
ATOM 876 O O . ALA A 1 108 ? -11.487 0.243 1.814 1.00 96.44 108 ALA A O 1
ATOM 877 N N . ASN A 1 109 ? -11.963 -1.252 3.421 1.00 95.31 109 ASN A N 1
ATOM 878 C CA . ASN A 1 109 ? -13.274 -0.708 3.749 1.00 95.31 109 ASN A CA 1
ATOM 879 C C . ASN A 1 109 ? -13.474 -0.505 5.253 1.00 95.31 109 ASN A C 1
ATOM 881 O O . ASN A 1 109 ? -12.988 -1.290 6.075 1.00 95.31 109 ASN A O 1
ATOM 885 N N . PRO A 1 110 ? -14.236 0.528 5.651 1.00 95.50 110 PRO A N 1
ATOM 886 C CA . PRO A 1 110 ? -14.692 0.653 7.022 1.00 95.50 110 PRO A CA 1
ATOM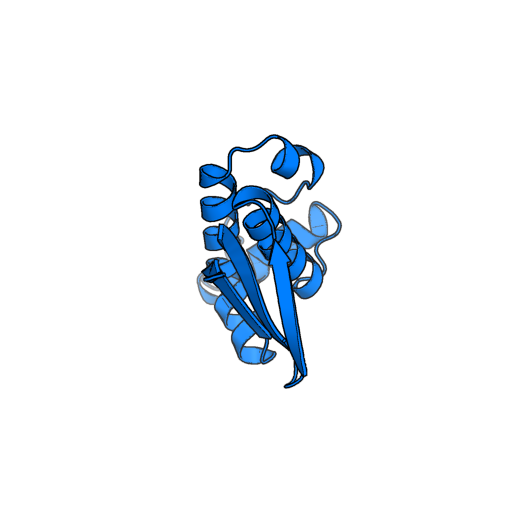 887 C C . PRO A 1 110 ? -15.758 -0.402 7.338 1.00 95.50 110 PRO A C 1
ATOM 889 O O . PRO A 1 110 ? -16.707 -0.584 6.579 1.00 95.50 110 PRO A O 1
ATOM 892 N N . VAL A 1 111 ? -15.655 -1.029 8.508 1.00 95.75 111 VAL A N 1
ATOM 893 C CA . VAL A 1 111 ? -16.624 -2.015 9.000 1.00 95.75 111 VAL A CA 1
ATOM 894 C C . VAL A 1 111 ? -17.106 -1.618 10.390 1.00 95.75 111 VAL A C 1
ATOM 896 O O . VAL A 1 111 ? -16.315 -1.280 11.276 1.00 95.75 111 VAL A O 1
ATOM 899 N N . GLU A 1 112 ? -18.422 -1.658 10.592 1.00 93.75 112 GLU A N 1
ATOM 900 C CA . GLU A 1 112 ? -19.018 -1.522 11.917 1.00 93.75 112 GLU A CA 1
ATOM 901 C C . GLU A 1 112 ? -19.159 -2.889 12.583 1.00 93.75 112 GLU A C 1
ATOM 903 O O . GLU A 1 112 ? -19.856 -3.773 12.095 1.00 93.75 112 GLU A O 1
ATOM 908 N N . ILE A 1 113 ? -18.520 -3.045 13.738 1.00 87.81 113 ILE A N 1
ATOM 909 C CA . ILE A 1 113 ? -18.695 -4.210 14.601 1.00 87.81 113 ILE A CA 1
ATOM 910 C C . ILE A 1 113 ? -19.847 -3.911 15.561 1.00 87.81 113 ILE A C 1
ATOM 912 O O . ILE A 1 113 ? -19.743 -2.989 16.386 1.00 87.81 113 ILE A O 1
ATOM 916 N N . GLN A 1 114 ? -20.931 -4.679 15.438 1.00 81.25 114 GLN A N 1
ATOM 917 C CA . GLN A 1 114 ? -22.011 -4.724 16.423 1.00 81.25 114 GLN A CA 1
ATOM 918 C C . GLN A 1 114 ? -21.581 -5.614 17.594 1.00 81.25 114 GLN A C 1
ATOM 920 O O . GLN A 1 114 ? -20.989 -6.671 17.380 1.00 81.25 114 GLN A O 1
ATOM 925 N N . ALA A 1 115 ? -21.812 -5.128 18.813 1.00 66.19 115 ALA A N 1
ATOM 926 C CA . ALA A 1 115 ? -21.550 -5.860 20.051 1.00 66.19 115 ALA A CA 1
ATOM 927 C C . ALA A 1 115 ? -22.760 -6.711 20.443 1.00 66.19 115 ALA A C 1
ATOM 929 O O . ALA A 1 115 ? -23.894 -6.253 20.169 1.00 66.19 115 ALA A O 1
#

Foldseek 3Di:
DKWKKKWKDFPRDIDIDIGRDLLVQLLVLLVVLCVVQVPDDPVSQVVLLVVLCVVVDDPPDPDPPSDRQDDDSVVSVVDDSVSSVVSSVVSCVSCVVVCVVRVIDMDMDMDDDDD

Mean predicted aligned error: 5.9 Å

Solvent-accessible surface area (backbone atoms only — not comparable to full-atom values): 6770 Å² total; per-residue (Å²): 87,72,35,23,38,39,37,36,30,48,79,82,46,75,50,73,52,81,23,86,37,70,46,58,37,34,51,51,54,41,50,52,52,32,60,76,64,61,47,86,50,72,67,40,44,51,50,54,58,48,64,52,44,65,80,75,46,65,96,88,58,83,72,95,72,78,73,85,72,92,75,57,64,73,60,58,71,72,50,53,51,69,58,38,48,50,50,35,49,54,51,49,65,59,37,43,67,63,27,59,77,56,48,39,48,80,48,75,45,81,43,77,50,83,130

Secondary structure (DSSP, 8-state):
-EEEEEEEEETTEEEEEEESSHHHHHHHHHHHHHHHTT--SHHHHHHHHHHHHTTTS-TT---TT-PPPP--HHHHHHS-HHHHHHHHHHHHHHHHHHHHHTT-EEEEEEEE---

Radius of gyration: 15.5 Å; Cα contacts (8 Å, |Δi|>4): 139; chains: 1; bounding box: 37×31×49 Å